Protein AF-A0A9N9B9S8-F1 (afdb_monomer_lite)

Organism: NCBI:txid94023

pLDDT: mean 87.31, std 11.02, range [51.38, 97.25]

Structure (mmCIF, N/CA/C/O backbone):
data_AF-A0A9N9B9S8-F1
#
_entry.id   AF-A0A9N9B9S8-F1
#
loop_
_atom_site.group_PDB
_atom_site.id
_atom_site.type_symbol
_atom_site.label_atom_id
_atom_site.label_alt_id
_atom_site.label_comp_id
_atom_site.label_asym_id
_atom_site.label_entity_id
_atom_site.label_seq_id
_atom_site.pdbx_PDB_ins_code
_atom_site.Cartn_x
_atom_site.Cartn_y
_atom_site.Cartn_z
_atom_site.occupancy
_atom_site.B_iso_or_equiv
_atom_site.auth_seq_id
_atom_site.auth_comp_id
_atom_site.auth_asym_id
_atom_site.auth_atom_id
_atom_site.pdbx_PDB_model_num
ATOM 1 N N . MET A 1 1 ? -7.189 -0.413 -20.778 1.00 59.44 1 MET A N 1
ATOM 2 C CA . MET A 1 1 ? -7.599 -0.143 -19.379 1.00 59.44 1 MET A CA 1
ATOM 3 C C . MET A 1 1 ? -7.300 1.315 -19.088 1.00 59.44 1 MET A C 1
ATOM 5 O O . MET A 1 1 ? -6.183 1.735 -19.354 1.00 59.44 1 MET A O 1
ATOM 9 N N . THR A 1 2 ? -8.277 2.087 -18.619 1.00 85.06 2 THR A N 1
ATOM 10 C CA . THR A 1 2 ? -8.077 3.519 -18.333 1.00 85.06 2 THR A CA 1
ATOM 11 C C . THR A 1 2 ? -7.403 3.720 -16.969 1.00 85.06 2 THR A C 1
ATOM 13 O O . THR A 1 2 ? -7.491 2.855 -16.095 1.00 85.06 2 THR A O 1
ATOM 16 N N . GLU A 1 3 ? -6.746 4.865 -16.749 1.00 80.81 3 GLU A N 1
ATOM 17 C CA . GLU A 1 3 ? -6.096 5.173 -15.459 1.00 80.81 3 GLU A CA 1
ATOM 18 C C . GLU A 1 3 ? -7.111 5.207 -14.298 1.00 80.81 3 GLU A C 1
ATOM 20 O O . GLU A 1 3 ? -6.832 4.735 -13.196 1.00 80.81 3 GLU A O 1
ATOM 25 N N . LEU A 1 4 ? -8.344 5.651 -14.565 1.00 82.94 4 LEU A N 1
ATOM 26 C CA . LEU A 1 4 ? -9.456 5.610 -13.609 1.00 82.94 4 LEU A CA 1
ATOM 27 C C . LEU A 1 4 ? -9.786 4.183 -13.148 1.00 82.94 4 LEU A C 1
ATOM 29 O O . LEU A 1 4 ? -9.901 3.936 -11.947 1.00 82.94 4 LEU A O 1
ATOM 33 N N . GLN A 1 5 ? -9.876 3.228 -14.081 1.00 86.44 5 GLN A N 1
ATOM 34 C CA . GLN A 1 5 ? -10.123 1.818 -13.753 1.00 86.44 5 GLN A CA 1
ATOM 35 C C . GLN A 1 5 ? -8.988 1.234 -12.902 1.00 86.44 5 GLN A C 1
ATOM 37 O O . GLN A 1 5 ? -9.233 0.460 -11.975 1.00 86.44 5 GLN A O 1
ATOM 42 N N . ARG A 1 6 ? -7.738 1.629 -13.178 1.00 85.12 6 ARG A N 1
ATOM 43 C CA . ARG A 1 6 ? -6.571 1.211 -12.390 1.00 85.12 6 ARG A CA 1
ATOM 44 C C . ARG A 1 6 ? -6.647 1.733 -10.954 1.00 85.12 6 ARG A C 1
ATOM 46 O O . ARG A 1 6 ? -6.453 0.961 -10.017 1.00 85.12 6 ARG A O 1
ATOM 53 N N . ILE A 1 7 ? -6.963 3.015 -10.772 1.00 86.81 7 ILE A N 1
ATOM 54 C CA . ILE A 1 7 ? -7.097 3.640 -9.447 1.00 86.81 7 ILE A CA 1
ATOM 55 C C . ILE A 1 7 ? -8.221 2.980 -8.640 1.00 86.81 7 ILE A C 1
ATOM 57 O O . ILE A 1 7 ? -8.030 2.669 -7.465 1.00 86.81 7 ILE A O 1
ATOM 61 N N . GLN A 1 8 ? -9.370 2.711 -9.264 1.00 90.19 8 GLN A N 1
ATOM 62 C CA . GLN A 1 8 ? -10.490 2.028 -8.608 1.00 90.19 8 GLN A CA 1
ATOM 63 C C . GLN A 1 8 ? -10.109 0.624 -8.128 1.00 90.19 8 GLN A C 1
ATOM 65 O O . GLN A 1 8 ? -10.400 0.273 -6.985 1.00 90.19 8 GLN A O 1
ATOM 70 N N . ARG A 1 9 ? -9.401 -0.156 -8.957 1.00 91.81 9 ARG A N 1
ATOM 71 C CA . ARG A 1 9 ? -8.901 -1.485 -8.568 1.00 91.81 9 ARG A CA 1
ATOM 72 C C . ARG A 1 9 ? -7.942 -1.415 -7.385 1.00 91.81 9 ARG A C 1
ATOM 74 O O . ARG A 1 9 ? -8.048 -2.233 -6.481 1.00 91.81 9 ARG A O 1
ATOM 81 N N . ILE A 1 10 ? -7.054 -0.419 -7.358 1.00 93.62 10 ILE A N 1
ATOM 82 C CA . ILE A 1 10 ? -6.146 -0.206 -6.225 1.00 93.62 10 ILE A CA 1
ATOM 83 C C . ILE A 1 10 ? -6.933 0.131 -4.956 1.00 93.62 10 ILE A C 1
ATOM 85 O O . ILE A 1 10 ? -6.661 -0.442 -3.909 1.00 93.62 10 ILE A O 1
ATOM 89 N N . HIS A 1 11 ? -7.922 1.025 -5.027 1.00 93.75 11 HIS A N 1
ATOM 90 C CA . HIS A 1 11 ? -8.750 1.353 -3.863 1.00 93.75 11 HIS A CA 1
ATOM 91 C C . HIS A 1 11 ? -9.549 0.156 -3.348 1.00 93.75 11 HIS A C 1
ATOM 93 O O . HIS A 1 11 ? -9.690 0.013 -2.136 1.00 93.75 11 HIS A O 1
ATOM 99 N N . LYS A 1 12 ? -10.058 -0.693 -4.248 1.00 95.50 12 LYS A N 1
ATOM 100 C CA . LYS A 1 12 ? -10.717 -1.942 -3.866 1.00 95.50 12 LYS A CA 1
ATOM 101 C C . LYS A 1 12 ? -9.731 -2.872 -3.160 1.00 95.50 12 LYS A C 1
ATOM 103 O O . LYS A 1 12 ? -9.973 -3.220 -2.020 1.00 95.50 12 LYS A O 1
ATOM 108 N N . ALA A 1 13 ? -8.584 -3.157 -3.773 1.00 96.25 13 ALA A N 1
ATOM 109 C CA . ALA A 1 13 ? -7.578 -4.045 -3.191 1.00 96.25 13 ALA A CA 1
ATOM 110 C C . ALA A 1 13 ? -7.057 -3.551 -1.829 1.00 96.25 13 ALA A C 1
ATOM 112 O O . ALA A 1 13 ? -6.781 -4.351 -0.946 1.00 96.25 13 ALA A O 1
ATOM 113 N N . ILE A 1 14 ? -6.932 -2.232 -1.640 1.00 97.00 14 ILE A N 1
ATOM 114 C CA . ILE A 1 14 ? -6.577 -1.643 -0.340 1.00 97.00 14 ILE A CA 1
ATOM 115 C C . ILE A 1 14 ? -7.647 -1.933 0.709 1.00 97.00 14 ILE A C 1
ATOM 117 O O . ILE A 1 14 ? -7.295 -2.210 1.846 1.00 97.00 14 ILE A O 1
ATOM 121 N N . ARG A 1 15 ? -8.929 -1.850 0.350 1.00 95.62 15 ARG A N 1
ATOM 122 C CA . ARG A 1 15 ? -10.018 -2.191 1.265 1.00 95.62 15 ARG A CA 1
ATOM 123 C C . ARG A 1 15 ? -10.001 -3.682 1.588 1.00 95.62 15 ARG A C 1
ATOM 125 O O . ARG A 1 15 ? -9.915 -4.023 2.758 1.00 95.62 15 ARG A O 1
ATOM 132 N N . ASP A 1 16 ? -9.943 -4.514 0.548 1.00 96.56 16 ASP A N 1
ATOM 133 C CA . ASP A 1 16 ? -9.875 -5.973 0.658 1.00 96.56 16 ASP A CA 1
ATOM 134 C C . ASP A 1 16 ? -8.711 -6.393 1.584 1.00 96.56 16 ASP A C 1
ATOM 136 O O . ASP A 1 16 ? -8.887 -7.243 2.446 1.00 96.56 16 ASP A O 1
ATOM 140 N N . PHE A 1 17 ? -7.551 -5.720 1.513 1.00 97.25 17 PHE A N 1
ATOM 141 C CA . PHE A 1 17 ? -6.442 -5.955 2.445 1.00 97.25 17 PHE A CA 1
ATOM 142 C C . PHE A 1 17 ? -6.857 -5.819 3.918 1.00 97.25 17 PHE A C 1
ATOM 144 O O . PHE A 1 17 ? -6.518 -6.689 4.712 1.00 97.25 17 PHE A O 1
ATOM 151 N N . PHE A 1 18 ? -7.554 -4.750 4.308 1.00 96.19 18 PHE A N 1
ATOM 152 C CA . PHE A 1 18 ? -7.956 -4.563 5.708 1.00 96.19 18 PHE A CA 1
ATOM 153 C C . PHE A 1 18 ? -9.134 -5.453 6.107 1.00 96.19 18 PHE A C 1
ATOM 155 O O . PHE A 1 18 ? -9.220 -5.839 7.269 1.00 96.19 18 PHE A O 1
ATOM 162 N N . ASP A 1 19 ? -10.010 -5.793 5.166 1.00 94.44 19 ASP A N 1
ATOM 163 C CA . ASP A 1 19 ? -11.159 -6.657 5.433 1.00 94.44 19 ASP A CA 1
ATOM 164 C C . ASP A 1 19 ? -10.734 -8.133 5.591 1.00 94.44 19 ASP A C 1
ATOM 166 O O . ASP A 1 19 ? -11.314 -8.858 6.397 1.00 94.44 19 ASP A O 1
ATOM 170 N N . GLU A 1 20 ? -9.700 -8.574 4.866 1.00 95.62 20 GLU A N 1
ATOM 171 C CA . GLU A 1 20 ? -9.236 -9.971 4.847 1.00 95.62 20 GLU A CA 1
ATOM 172 C C . GLU A 1 20 ? -8.035 -10.240 5.772 1.00 95.62 20 GLU A C 1
ATOM 174 O O . GLU A 1 20 ? -7.838 -11.373 6.215 1.00 95.62 20 GLU A O 1
ATOM 179 N N . THR A 1 21 ? -7.214 -9.228 6.079 1.00 95.75 21 THR A N 1
ATOM 180 C CA . THR A 1 21 ? -6.019 -9.408 6.922 1.00 95.75 21 THR A CA 1
ATOM 181 C C . THR A 1 21 ? -6.379 -9.304 8.406 1.00 95.75 21 THR A C 1
ATOM 183 O O . THR A 1 21 ? -6.997 -8.309 8.802 1.00 95.75 21 THR A O 1
ATOM 186 N N . PRO A 1 22 ? -5.928 -10.239 9.265 1.00 96.12 22 PRO A N 1
ATOM 187 C CA . PRO A 1 22 ? -6.093 -10.130 10.712 1.00 96.12 22 PRO A CA 1
ATOM 188 C C . PRO A 1 22 ? -5.560 -8.802 11.269 1.00 96.12 22 PRO A C 1
ATOM 190 O O . PRO A 1 22 ? -4.503 -8.307 10.867 1.00 96.12 22 PRO A O 1
ATOM 193 N N . VAL A 1 23 ? -6.277 -8.223 12.234 1.00 95.31 23 VAL A N 1
ATOM 194 C CA . VAL A 1 23 ? -6.004 -6.884 12.794 1.00 95.31 23 VAL A CA 1
ATOM 195 C C . VAL A 1 23 ? -4.618 -6.793 13.440 1.00 95.31 23 VAL A C 1
ATOM 197 O O . VAL A 1 23 ? -3.973 -5.739 13.463 1.00 95.31 23 VAL A O 1
ATOM 200 N N . GLU A 1 24 ? -4.133 -7.908 13.971 1.00 94.12 24 GLU A N 1
ATOM 201 C CA . GLU A 1 24 ? -2.825 -8.054 14.597 1.00 94.12 24 GLU A CA 1
ATOM 202 C C . GLU A 1 24 ? -1.697 -7.825 13.586 1.00 94.12 24 GLU A C 1
ATOM 204 O O . GLU A 1 24 ? -0.685 -7.200 13.923 1.00 94.12 24 GLU A O 1
ATOM 209 N N . GLU A 1 25 ? -1.908 -8.254 12.341 1.00 94.44 25 GLU A N 1
ATOM 210 C CA . GLU A 1 25 ? -0.949 -8.165 11.239 1.00 94.44 25 GLU A CA 1
ATOM 211 C C . GLU A 1 25 ? -0.960 -6.801 10.539 1.00 94.44 25 GLU A C 1
ATOM 213 O O . GLU A 1 25 ? -0.023 -6.464 9.799 1.00 94.44 25 GLU A O 1
ATOM 218 N N . TRP A 1 26 ? -1.973 -5.970 10.813 1.00 94.75 26 TRP A N 1
ATOM 219 C CA . TRP A 1 26 ? -2.051 -4.621 10.269 1.00 94.75 26 TRP A CA 1
ATOM 220 C C . TRP A 1 26 ? -0.813 -3.817 10.653 1.00 94.75 26 TRP A C 1
ATOM 222 O O . TRP A 1 26 ? -0.541 -3.504 11.818 1.00 94.75 26 TRP A O 1
ATOM 232 N N . SER A 1 27 ? -0.058 -3.454 9.628 1.00 93.69 27 SER A N 1
ATOM 233 C CA . SER A 1 27 ? 1.125 -2.619 9.729 1.00 93.69 27 SER A CA 1
ATOM 234 C C . SER A 1 27 ? 1.437 -2.025 8.364 1.00 93.69 27 SER A C 1
ATOM 236 O O . SER A 1 27 ? 1.128 -2.623 7.329 1.00 93.69 27 SER A O 1
ATOM 238 N N . TYR A 1 28 ? 2.095 -0.865 8.348 1.00 94.25 28 TYR A N 1
ATOM 239 C CA . TYR A 1 28 ? 2.478 -0.238 7.084 1.00 94.25 28 TYR A CA 1
ATOM 240 C C . TYR A 1 28 ? 3.417 -1.140 6.269 1.00 94.25 28 TYR A C 1
ATOM 242 O O . TYR A 1 28 ? 3.275 -1.251 5.058 1.00 94.25 28 TYR A O 1
ATOM 250 N N . ILE A 1 29 ? 4.332 -1.859 6.927 1.00 93.50 29 ILE A N 1
ATOM 251 C CA . ILE A 1 29 ? 5.245 -2.774 6.238 1.00 93.50 29 ILE A CA 1
ATOM 252 C C . ILE A 1 29 ? 4.528 -3.977 5.610 1.00 93.50 29 ILE A C 1
ATOM 254 O O . ILE A 1 29 ? 4.853 -4.342 4.482 1.00 93.50 29 ILE A O 1
ATOM 258 N N . HIS A 1 30 ? 3.556 -4.587 6.297 1.00 94.69 30 HIS A N 1
ATOM 259 C CA . HIS A 1 30 ? 2.797 -5.704 5.730 1.00 94.69 30 HIS A CA 1
ATOM 260 C C . HIS A 1 30 ? 1.961 -5.216 4.542 1.00 94.69 30 HIS A C 1
ATOM 262 O O . HIS A 1 30 ? 2.037 -5.796 3.463 1.00 94.69 30 HIS A O 1
ATOM 268 N N . PHE A 1 31 ? 1.292 -4.070 4.695 1.00 95.69 31 PHE A N 1
ATOM 269 C CA . PHE A 1 31 ? 0.589 -3.396 3.607 1.00 95.69 31 PHE A CA 1
ATOM 270 C C . PHE A 1 31 ? 1.494 -3.198 2.376 1.00 95.69 31 PHE A C 1
ATOM 272 O O . PHE A 1 31 ? 1.155 -3.613 1.269 1.00 95.69 31 PHE A O 1
ATOM 279 N N . LEU A 1 32 ? 2.695 -2.641 2.555 1.00 95.25 32 LEU A N 1
ATOM 280 C CA . LEU A 1 32 ? 3.643 -2.442 1.455 1.00 95.25 32 LEU A CA 1
ATOM 281 C C . LEU A 1 32 ? 4.087 -3.753 0.794 1.00 95.25 32 LEU A C 1
ATOM 283 O O . LEU A 1 32 ? 4.213 -3.804 -0.430 1.00 95.25 32 LEU A O 1
ATOM 287 N N . LYS A 1 33 ? 4.302 -4.820 1.573 1.00 94.81 33 LYS A N 1
ATOM 288 C CA . LYS A 1 33 ? 4.649 -6.144 1.036 1.00 94.81 33 LYS A CA 1
ATOM 289 C C . LYS A 1 33 ? 3.538 -6.702 0.147 1.00 94.81 33 LYS A C 1
ATOM 291 O O . LYS A 1 33 ? 3.850 -7.163 -0.949 1.00 94.81 33 LYS A O 1
ATOM 296 N N . THR A 1 34 ? 2.276 -6.584 0.558 1.00 96.44 34 THR A N 1
ATOM 297 C CA . THR A 1 34 ? 1.116 -7.014 -0.240 1.00 96.44 34 THR A CA 1
ATOM 298 C C . THR A 1 34 ? 1.045 -6.271 -1.575 1.00 96.44 34 THR A C 1
ATOM 300 O O . THR A 1 34 ? 0.819 -6.873 -2.623 1.00 96.44 34 THR A O 1
ATOM 303 N N . PHE A 1 35 ? 1.327 -4.966 -1.575 1.00 95.94 35 PHE A N 1
ATOM 304 C CA . PHE A 1 35 ? 1.265 -4.136 -2.782 1.00 95.94 35 PHE A CA 1
ATOM 305 C C . PHE A 1 35 ? 2.575 -4.045 -3.577 1.00 95.94 35 PHE A C 1
ATOM 307 O O . PHE A 1 35 ? 2.616 -3.372 -4.614 1.00 95.94 35 PHE A O 1
ATOM 314 N N . LYS A 1 36 ? 3.630 -4.758 -3.160 1.00 95.00 36 LYS A N 1
ATOM 315 C CA . LYS A 1 36 ? 4.946 -4.764 -3.821 1.00 95.00 36 LYS A CA 1
ATOM 316 C C . LYS A 1 36 ? 4.870 -4.976 -5.342 1.00 95.00 36 LYS A C 1
ATOM 318 O O . LYS A 1 36 ? 5.529 -4.215 -6.051 1.00 95.00 36 LYS A O 1
ATOM 323 N N . PRO A 1 37 ? 4.082 -5.923 -5.892 1.00 93.06 37 PRO A N 1
ATOM 324 C CA . PRO A 1 37 ? 4.002 -6.105 -7.345 1.00 93.06 37 PRO A CA 1
ATOM 325 C C . PRO A 1 37 ? 3.498 -4.854 -8.080 1.00 93.06 37 PRO A C 1
ATOM 327 O O . PRO A 1 37 ? 4.036 -4.481 -9.122 1.00 93.06 37 PRO A O 1
ATOM 330 N N . ILE A 1 38 ? 2.509 -4.160 -7.507 1.00 92.50 38 ILE A N 1
ATOM 331 C CA . ILE A 1 38 ? 1.939 -2.940 -8.091 1.00 92.50 38 ILE A CA 1
ATOM 332 C C . ILE A 1 38 ? 2.948 -1.796 -8.010 1.00 92.50 38 ILE A C 1
ATOM 334 O O . ILE A 1 38 ? 3.157 -1.107 -9.007 1.00 92.50 38 ILE A O 1
ATOM 338 N N . ILE A 1 39 ? 3.602 -1.631 -6.857 1.00 93.38 39 ILE A N 1
ATOM 339 C CA . ILE A 1 39 ? 4.677 -0.651 -6.639 1.00 93.38 39 ILE A CA 1
ATOM 340 C C . ILE A 1 39 ? 5.769 -0.829 -7.702 1.00 93.38 39 ILE A C 1
ATOM 342 O O . ILE A 1 39 ? 6.132 0.109 -8.408 1.00 93.38 39 ILE A O 1
ATOM 346 N N . LYS A 1 40 ? 6.246 -2.062 -7.897 1.00 91.31 40 LYS A N 1
ATOM 347 C CA . LYS A 1 40 ? 7.302 -2.372 -8.872 1.00 91.31 40 LYS A CA 1
ATOM 348 C C . LYS A 1 40 ? 6.915 -2.106 -10.324 1.00 91.31 40 LYS A C 1
ATOM 350 O O . LYS A 1 40 ? 7.795 -1.811 -11.122 1.00 91.31 40 LYS A O 1
ATOM 355 N N . SER A 1 41 ? 5.632 -2.204 -10.669 1.00 88.75 41 SER A N 1
ATOM 356 C CA . SER A 1 41 ? 5.166 -2.051 -12.055 1.00 88.75 41 SER A CA 1
ATOM 357 C C . SER A 1 41 ? 5.300 -0.631 -12.622 1.00 88.75 41 SER A C 1
ATOM 359 O O . SER A 1 41 ? 5.229 -0.461 -13.835 1.00 88.75 41 SER A O 1
ATOM 361 N N . ARG A 1 42 ? 5.466 0.397 -11.776 1.00 87.00 42 ARG A N 1
ATOM 362 C CA . ARG A 1 42 ? 5.548 1.807 -12.199 1.00 87.00 42 ARG A CA 1
ATOM 363 C C . ARG A 1 42 ? 6.985 2.303 -12.198 1.00 87.00 42 ARG A C 1
ATOM 365 O O . ARG A 1 42 ? 7.456 2.834 -11.196 1.00 87.00 42 ARG A O 1
ATOM 372 N N . LEU A 1 43 ? 7.706 2.090 -13.291 1.00 88.19 43 LEU A N 1
ATOM 373 C CA . LEU A 1 43 ? 9.116 2.493 -13.389 1.00 88.19 43 LEU A CA 1
ATOM 374 C C . LEU A 1 43 ? 9.303 4.007 -13.588 1.00 88.19 43 LEU A C 1
ATOM 376 O O . LEU A 1 43 ? 10.388 4.517 -13.314 1.00 88.19 43 LEU A O 1
ATOM 380 N N . ASP A 1 44 ? 8.237 4.689 -14.012 1.00 87.19 44 ASP A N 1
ATOM 381 C CA . ASP A 1 44 ? 8.135 6.107 -14.371 1.00 87.19 44 ASP A CA 1
ATOM 382 C C . ASP A 1 44 ? 8.024 7.065 -13.172 1.00 87.19 44 ASP A C 1
ATOM 384 O O . ASP A 1 44 ? 8.201 8.270 -13.325 1.00 87.19 44 ASP A O 1
ATOM 388 N N . ILE A 1 45 ? 7.732 6.551 -11.974 1.00 88.50 45 ILE A N 1
ATOM 389 C CA . ILE A 1 45 ? 7.507 7.367 -10.773 1.00 88.50 45 ILE A CA 1
ATOM 390 C C . ILE A 1 45 ? 8.757 7.401 -9.894 1.00 88.50 45 ILE A C 1
ATOM 392 O O . ILE A 1 45 ? 9.408 6.377 -9.679 1.00 88.50 45 ILE A O 1
ATOM 396 N N . THR A 1 46 ? 9.056 8.575 -9.330 1.00 89.38 46 THR A N 1
ATOM 397 C CA . THR A 1 46 ? 10.149 8.739 -8.365 1.00 89.38 46 THR A CA 1
ATOM 398 C C . THR A 1 46 ? 9.856 8.001 -7.055 1.00 89.38 46 THR A C 1
ATOM 400 O O . THR A 1 46 ? 8.718 7.958 -6.579 1.00 89.38 46 THR A O 1
ATOM 403 N N . LEU A 1 47 ? 10.895 7.472 -6.399 1.00 90.25 47 LEU A N 1
ATOM 404 C CA . LEU A 1 47 ? 10.740 6.795 -5.106 1.00 90.25 47 LEU A CA 1
ATOM 405 C C . LEU A 1 47 ? 10.063 7.690 -4.058 1.00 90.25 47 LEU A C 1
ATOM 407 O O . LEU A 1 47 ? 9.256 7.216 -3.262 1.00 90.25 47 LEU A O 1
ATOM 411 N N . ARG A 1 48 ? 10.373 8.994 -4.065 1.00 91.19 48 ARG A N 1
ATOM 412 C CA . ARG A 1 48 ? 9.785 9.982 -3.150 1.00 91.19 48 ARG A CA 1
ATOM 413 C C . ARG A 1 48 ? 8.269 10.068 -3.327 1.00 91.19 48 ARG A C 1
ATOM 415 O O . ARG A 1 48 ? 7.538 9.956 -2.341 1.00 91.19 48 ARG A O 1
ATOM 422 N N . ASP A 1 49 ? 7.806 10.251 -4.560 1.00 92.50 49 ASP A N 1
ATOM 423 C CA . ASP A 1 49 ? 6.377 10.409 -4.849 1.00 92.50 49 ASP A CA 1
ATOM 424 C C . ASP A 1 49 ? 5.615 9.115 -4.578 1.00 92.50 49 ASP A C 1
ATOM 426 O O . ASP A 1 49 ? 4.485 9.131 -4.080 1.00 92.50 49 ASP A O 1
ATOM 430 N N . GLU A 1 50 ? 6.248 7.974 -4.839 1.00 92.75 50 GLU A N 1
ATOM 431 C CA . GLU A 1 50 ? 5.659 6.678 -4.557 1.00 92.75 50 GLU A CA 1
ATOM 432 C C . GLU A 1 50 ? 5.554 6.405 -3.051 1.00 92.75 50 GLU A C 1
ATOM 434 O O . GLU A 1 50 ? 4.468 6.046 -2.583 1.00 92.75 50 GLU A O 1
ATOM 439 N N . LYS A 1 51 ? 6.615 6.675 -2.272 1.00 93.19 51 LYS A N 1
ATOM 440 C CA . LYS A 1 51 ? 6.596 6.634 -0.797 1.00 93.19 51 LYS A CA 1
ATOM 441 C C . LYS A 1 51 ? 5.429 7.456 -0.245 1.00 93.19 51 LYS A C 1
ATOM 443 O O . LYS A 1 51 ? 4.630 6.950 0.548 1.00 93.19 51 LYS A O 1
ATOM 448 N N . ALA A 1 52 ? 5.305 8.707 -0.690 1.00 92.50 52 ALA A N 1
ATOM 449 C CA . ALA A 1 52 ? 4.248 9.614 -0.250 1.00 92.50 52 ALA A CA 1
ATOM 450 C C . ALA A 1 52 ? 2.851 9.107 -0.648 1.00 92.50 52 ALA A C 1
ATOM 452 O O . ALA A 1 52 ? 1.926 9.111 0.168 1.00 92.50 52 ALA A O 1
ATOM 453 N N . THR A 1 53 ? 2.700 8.614 -1.879 1.00 94.00 53 THR A N 1
ATOM 454 C CA . THR A 1 53 ? 1.432 8.091 -2.401 1.00 94.00 53 THR A CA 1
ATOM 455 C C . THR A 1 53 ? 0.942 6.887 -1.604 1.00 94.00 53 THR A C 1
ATOM 457 O O . THR A 1 53 ? -0.228 6.841 -1.213 1.00 94.00 53 THR A O 1
ATOM 460 N N . TRP A 1 54 ? 1.811 5.911 -1.336 1.00 95.00 54 TRP A N 1
ATOM 461 C CA . TRP A 1 54 ? 1.429 4.708 -0.595 1.00 95.00 54 TRP A CA 1
ATOM 462 C C . TRP A 1 54 ? 1.201 4.982 0.890 1.00 95.00 54 TRP A C 1
ATOM 464 O O . TRP A 1 54 ? 0.237 4.450 1.443 1.00 95.00 54 TRP A O 1
ATOM 474 N N . LYS A 1 55 ? 1.973 5.891 1.505 1.00 94.00 55 LYS A N 1
ATOM 475 C CA . LYS A 1 55 ? 1.707 6.348 2.879 1.00 94.00 55 LYS A CA 1
ATOM 476 C C . LYS A 1 55 ? 0.338 7.021 2.973 1.00 94.00 55 LYS A C 1
ATOM 478 O O . LYS A 1 55 ? -0.459 6.671 3.838 1.00 94.00 55 LYS A O 1
ATOM 483 N N . LYS A 1 56 ? 0.017 7.920 2.035 1.00 94.00 56 LYS A N 1
ATOM 484 C CA . LYS A 1 56 ? -1.288 8.598 1.978 1.00 94.00 56 LYS A CA 1
ATOM 485 C C . LYS A 1 56 ? -2.443 7.616 1.797 1.00 94.00 56 LYS A C 1
ATOM 487 O O . LYS A 1 56 ? -3.473 7.765 2.442 1.00 94.00 56 LYS A O 1
ATOM 492 N N . ARG A 1 57 ? -2.285 6.612 0.930 1.00 95.44 57 ARG A N 1
ATOM 493 C CA . ARG A 1 57 ? -3.291 5.558 0.714 1.00 95.44 57 ARG A CA 1
ATOM 494 C C . ARG A 1 57 ? -3.547 4.737 1.974 1.00 95.44 57 ARG A C 1
ATOM 496 O O . ARG A 1 57 ? -4.705 4.515 2.309 1.00 95.44 57 ARG A O 1
ATOM 503 N N . PHE A 1 58 ? -2.480 4.332 2.660 1.00 95.56 58 PHE A N 1
ATOM 504 C CA . PHE A 1 58 ? -2.561 3.596 3.917 1.00 95.56 58 PHE A CA 1
ATOM 505 C C . PHE A 1 58 ? -3.292 4.411 4.989 1.00 95.56 58 PHE A C 1
ATOM 507 O O . PHE A 1 58 ? -4.326 3.978 5.486 1.00 95.56 58 PHE A O 1
ATOM 514 N N . VAL A 1 59 ? -2.817 5.631 5.266 1.00 95.00 59 VAL A N 1
ATOM 515 C CA . VAL A 1 59 ? -3.412 6.521 6.276 1.00 95.00 59 VAL A CA 1
ATOM 516 C C . VAL A 1 59 ? -4.878 6.815 5.969 1.00 95.00 59 VAL A C 1
ATOM 518 O O . VAL A 1 59 ? -5.718 6.672 6.847 1.00 95.00 59 VAL A O 1
ATOM 521 N N . LYS A 1 60 ? -5.212 7.138 4.714 1.00 95.31 60 LYS A N 1
ATOM 522 C CA . LYS A 1 60 ? -6.594 7.437 4.318 1.00 95.31 60 LYS A CA 1
ATOM 523 C C . LYS A 1 60 ? -7.542 6.258 4.538 1.00 95.31 60 LYS A C 1
ATOM 525 O O . LYS A 1 60 ? -8.716 6.466 4.825 1.00 95.31 60 LYS A O 1
ATOM 530 N N . GLN A 1 61 ? -7.073 5.025 4.354 1.00 96.25 61 GLN A N 1
ATOM 531 C CA . GLN A 1 61 ? -7.909 3.858 4.621 1.00 96.25 61 GLN A CA 1
ATOM 532 C C . GLN A 1 61 ? -8.087 3.629 6.126 1.00 96.25 61 GLN A C 1
ATOM 534 O O . GLN A 1 61 ? -9.194 3.321 6.550 1.00 96.25 61 GLN A O 1
ATOM 539 N N . LEU A 1 62 ? -7.046 3.855 6.933 1.00 96.12 62 LEU A N 1
ATOM 540 C CA . LEU A 1 62 ? -7.159 3.812 8.393 1.00 96.12 62 LEU A CA 1
ATOM 541 C C . LEU A 1 62 ? -8.118 4.878 8.940 1.00 96.12 62 LEU A C 1
ATOM 543 O O . LEU A 1 62 ? -8.877 4.585 9.854 1.00 96.12 62 LEU A O 1
ATOM 547 N N . GLU A 1 63 ? -8.115 6.087 8.371 1.00 95.75 63 GLU A N 1
ATOM 548 C CA . GLU A 1 63 ? -9.066 7.154 8.726 1.00 95.75 63 GLU A CA 1
ATOM 549 C C . GLU A 1 63 ? -10.508 6.712 8.498 1.00 95.75 63 GLU A C 1
ATOM 551 O O . GLU A 1 63 ? -11.329 6.802 9.404 1.00 95.75 63 GLU A O 1
ATOM 556 N N . LYS A 1 64 ? -10.788 6.136 7.324 1.00 95.88 64 LYS A N 1
ATOM 557 C CA . LYS A 1 64 ? -12.115 5.591 7.024 1.00 95.88 64 LYS A CA 1
ATOM 558 C C . LYS A 1 64 ? -12.526 4.508 8.009 1.00 95.88 64 LYS A C 1
ATOM 560 O O . LYS A 1 64 ? -13.644 4.544 8.488 1.00 95.88 64 LYS A O 1
ATOM 565 N N . ILE A 1 65 ? -11.628 3.571 8.316 1.00 96.44 65 ILE A N 1
ATOM 566 C CA . ILE A 1 65 ? -11.911 2.503 9.283 1.00 96.44 65 ILE A CA 1
ATOM 567 C C . ILE A 1 65 ? -12.208 3.100 10.662 1.00 96.44 65 ILE A C 1
ATOM 569 O O . ILE A 1 65 ? -13.136 2.661 11.320 1.00 96.44 65 ILE A O 1
ATOM 573 N N . ALA A 1 66 ? -11.450 4.106 11.105 1.00 95.38 66 ALA A N 1
ATOM 574 C CA . ALA A 1 66 ? -11.644 4.731 12.413 1.00 95.38 66 ALA A CA 1
ATOM 575 C C . ALA A 1 66 ? -12.995 5.465 12.543 1.00 95.38 66 ALA A C 1
ATOM 577 O O . ALA A 1 66 ? -13.582 5.479 13.631 1.00 95.38 66 ALA A O 1
ATOM 578 N N . GLU A 1 67 ? -13.477 6.059 11.452 1.00 95.38 67 GLU A N 1
ATOM 579 C CA . GLU A 1 67 ? -14.726 6.831 11.378 1.00 95.38 67 GLU A CA 1
ATOM 580 C C . GLU A 1 67 ? -15.967 5.978 11.057 1.00 95.38 67 GLU A C 1
ATOM 582 O O . GLU A 1 67 ? -17.086 6.445 11.24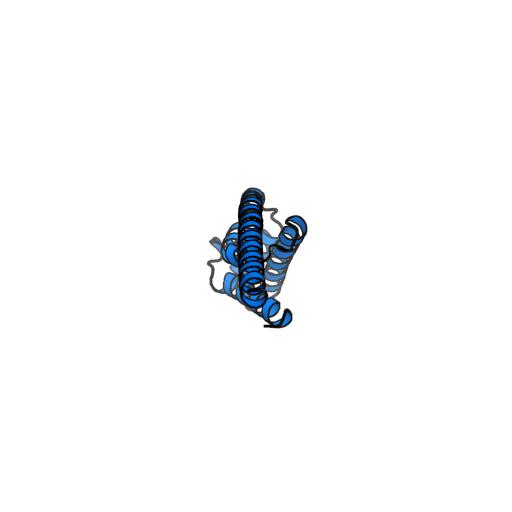7 1.00 95.38 67 GLU A O 1
ATOM 587 N N . ASP A 1 68 ? -15.790 4.747 10.576 1.00 94.31 68 ASP A N 1
ATOM 588 C CA . ASP A 1 68 ? -16.875 3.870 10.133 1.00 94.31 68 ASP A CA 1
ATOM 589 C C . ASP A 1 68 ? -17.311 2.904 11.248 1.00 94.31 68 ASP A C 1
ATOM 591 O O . ASP A 1 68 ? -16.578 1.998 11.655 1.00 94.31 68 ASP A O 1
ATOM 595 N N . ASP A 1 69 ? -18.539 3.098 11.732 1.00 92.56 69 ASP A N 1
ATOM 596 C CA . ASP A 1 69 ? -19.139 2.317 12.819 1.00 92.56 69 ASP A CA 1
ATOM 597 C C . ASP A 1 69 ? -19.482 0.868 12.424 1.00 92.56 69 ASP A C 1
ATOM 599 O O . ASP A 1 69 ? -19.876 0.078 13.281 1.00 92.56 69 ASP A O 1
ATOM 603 N N . THR A 1 70 ? -19.323 0.485 11.150 1.00 94.19 70 THR A N 1
ATOM 604 C CA . THR A 1 70 ? -19.454 -0.919 10.727 1.00 94.19 70 THR A CA 1
ATOM 605 C C . THR A 1 70 ? -18.252 -1.780 11.126 1.00 94.19 70 THR A C 1
ATOM 607 O O . THR A 1 70 ? -18.383 -3.003 11.212 1.00 94.19 70 THR A O 1
ATOM 610 N N . TYR A 1 71 ? -17.096 -1.167 11.412 1.00 93.94 71 TYR A N 1
ATOM 611 C CA . TYR A 1 71 ? -15.915 -1.868 11.914 1.00 93.94 71 TYR A CA 1
ATOM 612 C C . TYR A 1 71 ? -15.978 -2.068 13.431 1.00 93.94 71 TYR A C 1
ATOM 614 O O . TYR A 1 71 ? -16.4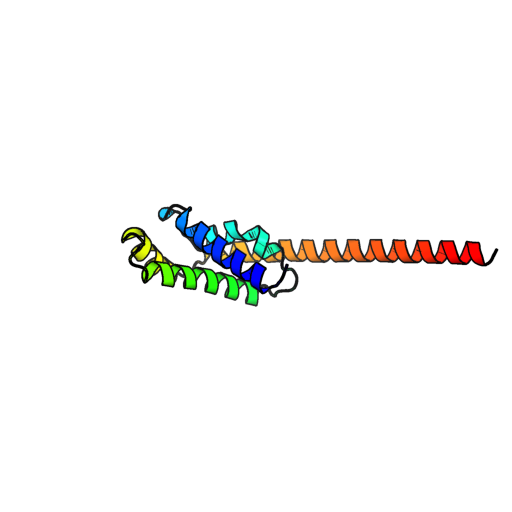86 -1.239 14.188 1.00 93.94 71 TYR A O 1
ATOM 622 N N . THR A 1 72 ? -15.388 -3.169 13.895 1.00 95.56 72 THR A N 1
ATOM 623 C CA . THR A 1 72 ? -15.318 -3.484 15.328 1.00 95.56 72 THR A CA 1
ATOM 624 C C . THR A 1 72 ? -14.492 -2.451 16.098 1.00 95.56 72 THR A C 1
ATOM 626 O O . THR A 1 72 ? -13.554 -1.849 15.568 1.00 95.56 72 THR A O 1
ATOM 629 N N . GLU A 1 73 ? -14.770 -2.294 17.393 1.00 95.94 73 GLU A N 1
ATOM 630 C CA . GLU A 1 73 ? -14.009 -1.390 18.264 1.00 95.94 73 GLU A CA 1
ATOM 631 C C . GLU A 1 73 ? -12.497 -1.696 18.237 1.00 95.94 73 GLU A C 1
ATOM 633 O O . GLU A 1 73 ? -11.669 -0.784 18.178 1.00 95.94 73 GLU A O 1
ATOM 638 N N . GLN A 1 74 ? -12.119 -2.981 18.190 1.00 95.62 74 GLN A N 1
ATOM 639 C CA . GLN A 1 74 ? -10.722 -3.408 18.073 1.00 95.62 74 GLN A CA 1
ATOM 640 C C . GLN A 1 74 ? -10.065 -2.889 16.784 1.00 95.62 74 GLN A C 1
ATOM 642 O O . GLN A 1 74 ? -8.950 -2.359 16.834 1.00 95.62 74 GLN A O 1
ATOM 647 N N . GLN A 1 75 ? -10.745 -3.017 15.641 1.00 96.25 75 GLN A N 1
ATOM 648 C CA . GLN A 1 75 ? -10.255 -2.537 14.345 1.00 96.25 75 GLN A CA 1
ATOM 649 C C . GLN A 1 75 ? -10.081 -1.019 14.340 1.00 96.25 75 GLN A C 1
ATOM 651 O O . GLN A 1 75 ? -9.022 -0.519 13.956 1.00 96.25 75 GLN A O 1
ATOM 656 N N . ARG A 1 76 ? -11.084 -0.289 14.836 1.00 96.56 76 ARG A N 1
ATOM 657 C CA . ARG A 1 76 ? -11.061 1.176 14.925 1.00 96.56 76 ARG A CA 1
ATOM 658 C C . ARG A 1 76 ? -9.915 1.671 15.804 1.00 96.56 76 ARG A C 1
ATOM 660 O O . ARG A 1 76 ? -9.103 2.488 15.370 1.00 96.56 76 ARG A O 1
ATOM 667 N N . ASN A 1 77 ? -9.773 1.100 16.999 1.00 95.12 77 ASN A N 1
ATOM 668 C CA . ASN A 1 77 ? -8.699 1.445 17.931 1.00 95.12 77 ASN A CA 1
ATOM 669 C C . ASN A 1 77 ? -7.310 1.136 17.357 1.00 95.12 77 ASN A C 1
ATOM 671 O O . ASN A 1 77 ? -6.372 1.922 17.520 1.00 95.12 77 ASN A O 1
ATOM 675 N N . LYS A 1 78 ? -7.153 0.006 16.655 1.00 94.88 78 LYS A N 1
ATOM 676 C CA . LYS A 1 78 ? -5.902 -0.321 15.960 1.00 94.88 78 LYS A CA 1
ATOM 677 C C . LYS A 1 78 ? -5.608 0.681 14.841 1.00 94.88 78 LYS A C 1
ATOM 679 O O . LYS A 1 78 ? -4.459 1.105 14.719 1.00 94.88 78 LYS A O 1
ATOM 684 N N . ALA A 1 79 ? -6.611 1.069 14.054 1.00 95.25 79 ALA A N 1
ATOM 685 C CA . ALA A 1 79 ? -6.449 2.010 12.952 1.00 95.25 79 ALA A CA 1
ATOM 686 C C . ALA A 1 79 ? -5.969 3.388 13.430 1.00 95.25 79 ALA A C 1
ATOM 688 O O . ALA A 1 79 ? -5.006 3.921 12.875 1.00 95.25 79 ALA A O 1
ATOM 689 N N . ILE A 1 80 ? -6.557 3.905 14.515 1.00 94.12 80 ILE A N 1
ATOM 690 C CA . ILE A 1 80 ? -6.134 5.157 15.163 1.00 94.12 80 ILE A CA 1
ATOM 691 C C . ILE A 1 80 ? -4.655 5.074 15.572 1.00 94.12 80 ILE A C 1
ATOM 693 O O . ILE A 1 80 ? -3.848 5.904 15.157 1.00 94.12 80 ILE A O 1
ATOM 697 N N . ARG A 1 81 ? -4.259 4.010 16.285 1.00 92.69 81 ARG A N 1
ATOM 698 C CA . ARG A 1 81 ? -2.864 3.814 16.730 1.00 92.69 81 ARG A CA 1
ATOM 699 C C . ARG A 1 81 ? -1.870 3.698 15.571 1.00 92.69 81 ARG A C 1
ATOM 701 O O . ARG A 1 81 ? -0.733 4.149 15.678 1.00 92.69 81 ARG A O 1
ATOM 708 N N . LEU A 1 82 ? -2.258 3.044 14.475 1.00 92.06 82 LEU A N 1
ATOM 709 C CA . LEU A 1 82 ? -1.392 2.865 13.307 1.00 92.06 82 LEU A CA 1
ATOM 710 C C . LEU A 1 82 ? -1.218 4.150 12.494 1.00 92.06 82 LEU A C 1
ATOM 712 O O . LEU A 1 82 ? -0.161 4.327 11.893 1.00 92.06 82 LEU A O 1
ATOM 716 N N . LYS A 1 83 ? -2.216 5.040 12.482 1.00 86.19 83 LYS A N 1
ATOM 717 C CA . LYS A 1 83 ? -2.128 6.350 11.824 1.00 86.19 83 LYS A CA 1
ATOM 718 C C . LYS A 1 83 ? -1.067 7.246 12.473 1.00 86.19 83 LYS A C 1
ATOM 72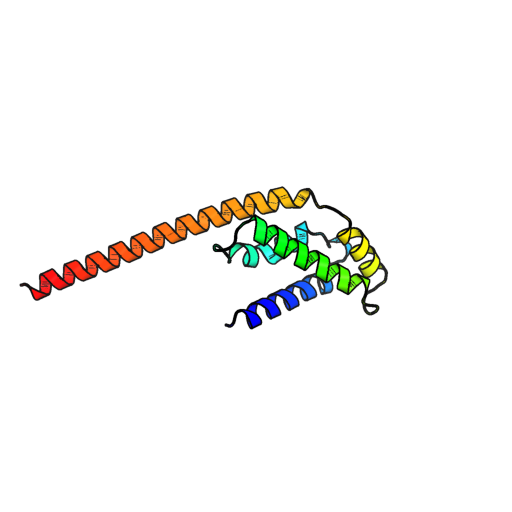0 O O . LYS A 1 83 ? -0.386 7.985 11.767 1.00 86.19 83 LYS A O 1
ATOM 725 N N . GLU A 1 84 ? -0.918 7.161 13.791 1.00 77.19 84 GLU A N 1
ATOM 726 C CA . GLU A 1 84 ? -0.003 7.996 14.584 1.00 77.19 84 GLU A CA 1
ATOM 727 C C . GLU A 1 84 ? 1.447 7.487 14.590 1.00 77.19 84 GLU A C 1
ATOM 729 O O . GLU A 1 84 ? 2.369 8.229 14.930 1.00 77.19 84 GLU A O 1
ATOM 734 N N . LYS A 1 85 ? 1.679 6.223 14.215 1.00 77.69 85 LYS A N 1
ATOM 735 C CA . LYS A 1 85 ? 2.996 5.589 14.321 1.00 77.69 85 LYS A CA 1
ATOM 736 C C . LYS A 1 85 ? 3.815 5.756 13.042 1.00 77.69 85 LYS A C 1
ATOM 738 O O . LYS A 1 85 ? 3.493 5.172 12.007 1.00 77.69 85 LYS A O 1
ATOM 743 N N . ASP A 1 86 ? 4.949 6.446 13.138 1.00 63.31 86 ASP A N 1
ATOM 744 C CA . ASP A 1 86 ? 5.954 6.421 12.075 1.00 63.31 86 ASP A CA 1
ATOM 745 C C . ASP A 1 86 ? 6.683 5.068 12.055 1.00 63.31 86 ASP A C 1
ATOM 747 O O . ASP A 1 86 ? 7.254 4.603 13.044 1.00 63.31 86 ASP A O 1
ATOM 751 N N . SER A 1 87 ? 6.629 4.389 10.909 1.00 62.75 87 SER A N 1
ATOM 752 C CA . SER A 1 87 ? 7.171 3.039 10.753 1.00 62.75 87 SER A CA 1
ATOM 753 C C . SER A 1 87 ? 8.592 3.090 10.195 1.00 62.75 87 SER A C 1
ATOM 755 O O . SER A 1 87 ? 8.783 2.969 8.986 1.00 62.75 87 SER A O 1
ATOM 757 N N . LEU A 1 88 ? 9.592 3.187 11.079 1.00 62.38 88 LEU A N 1
ATOM 758 C CA . LEU A 1 88 ? 11.025 3.092 10.733 1.00 62.38 88 LEU A CA 1
ATOM 759 C C . LEU A 1 88 ? 11.366 1.843 9.891 1.00 62.38 88 LEU A C 1
ATOM 761 O O . LEU A 1 88 ? 12.265 1.874 9.057 1.00 62.38 88 LEU A O 1
ATOM 765 N N . SER A 1 89 ? 10.614 0.746 10.051 1.00 71.06 89 SER A N 1
ATOM 766 C CA . SER A 1 89 ? 10.813 -0.506 9.302 1.00 71.06 89 SER A CA 1
ATOM 767 C C . SER A 1 89 ? 10.508 -0.418 7.800 1.00 71.06 89 SER A C 1
ATOM 769 O O . SER A 1 89 ? 10.839 -1.345 7.061 1.00 71.06 89 SER A O 1
ATOM 771 N N . ALA A 1 90 ? 9.883 0.666 7.328 1.00 85.31 90 ALA A N 1
ATOM 772 C CA . ALA A 1 90 ? 9.544 0.829 5.918 1.00 85.31 90 ALA A CA 1
ATOM 773 C C . ALA A 1 90 ? 10.735 1.276 5.054 1.00 85.31 90 ALA A C 1
ATOM 775 O O . ALA A 1 90 ? 10.711 1.036 3.850 1.00 85.31 90 ALA A O 1
ATOM 776 N N . GLU A 1 91 ? 11.781 1.883 5.627 1.00 88.44 91 GLU A N 1
ATOM 777 C CA . GLU A 1 91 ? 12.908 2.405 4.834 1.00 88.44 91 GLU A CA 1
ATOM 778 C C . GLU A 1 91 ? 13.662 1.292 4.097 1.00 88.44 91 GLU A C 1
ATOM 780 O O . GLU A 1 91 ? 13.820 1.364 2.880 1.00 88.44 91 GLU A O 1
ATOM 785 N N . LEU A 1 92 ? 13.984 0.189 4.786 1.00 89.94 92 LEU A N 1
ATOM 786 C CA . LEU A 1 92 ? 14.634 -0.976 4.168 1.00 89.94 92 LEU A CA 1
ATOM 787 C C . LEU A 1 92 ? 13.812 -1.579 3.020 1.00 89.94 92 LEU A C 1
ATOM 789 O O . LEU A 1 92 ? 14.371 -2.068 2.036 1.00 89.94 92 LEU A O 1
ATOM 793 N N . PHE A 1 93 ? 12.480 -1.558 3.132 1.00 92.75 93 PHE A N 1
ATOM 794 C CA . PHE A 1 93 ? 11.612 -2.008 2.047 1.00 92.75 93 PHE A CA 1
ATOM 795 C C . PHE A 1 93 ? 11.792 -1.124 0.814 1.00 92.75 93 PHE A C 1
ATOM 797 O O . PHE A 1 93 ? 11.977 -1.642 -0.286 1.00 92.75 93 PHE A O 1
ATOM 804 N N . TRP A 1 94 ? 11.765 0.195 0.995 1.00 94.31 94 TRP A N 1
ATOM 805 C CA . TRP A 1 94 ? 11.881 1.136 -0.110 1.00 94.31 94 TRP A CA 1
ATOM 806 C C . TRP A 1 94 ? 13.259 1.131 -0.762 1.00 94.31 94 TRP A C 1
ATOM 808 O O . TRP A 1 94 ? 13.331 1.184 -1.987 1.00 94.31 94 TRP A O 1
ATOM 818 N N . ASP A 1 95 ? 14.329 0.980 0.016 1.00 92.69 95 ASP A N 1
ATOM 819 C CA . ASP A 1 95 ? 15.682 0.826 -0.527 1.00 92.69 95 ASP A CA 1
ATOM 820 C C . ASP A 1 95 ? 15.782 -0.408 -1.429 1.00 92.69 95 ASP A C 1
ATOM 822 O O . ASP A 1 95 ? 16.395 -0.376 -2.499 1.00 92.69 95 ASP A O 1
ATOM 826 N N . ASN A 1 96 ? 15.143 -1.510 -1.027 1.00 93.12 96 ASN A N 1
ATOM 827 C CA . ASN A 1 96 ? 15.088 -2.714 -1.844 1.00 93.12 96 ASN A CA 1
ATOM 828 C C . ASN A 1 96 ? 14.211 -2.531 -3.097 1.00 93.12 96 ASN A C 1
ATOM 830 O O . ASN A 1 96 ? 14.567 -3.016 -4.169 1.00 93.12 96 ASN A O 1
ATOM 834 N N . ILE A 1 97 ? 13.089 -1.809 -2.996 1.00 94.56 97 ILE A N 1
ATOM 835 C CA . ILE A 1 97 ? 12.262 -1.465 -4.162 1.00 94.56 97 ILE A CA 1
ATOM 836 C C . ILE A 1 97 ? 13.056 -0.653 -5.181 1.00 94.56 97 ILE A C 1
ATOM 838 O O . ILE A 1 97 ? 12.977 -0.967 -6.366 1.00 94.56 97 ILE A O 1
ATOM 842 N N . GLU A 1 98 ? 13.832 0.340 -4.745 1.00 94.25 98 GLU A N 1
ATOM 843 C CA . GLU A 1 98 ? 14.609 1.167 -5.670 1.00 94.25 98 GLU A CA 1
ATOM 844 C C . GLU A 1 98 ? 15.656 0.335 -6.411 1.00 94.25 98 GLU A C 1
ATOM 846 O O . GLU A 1 98 ? 15.731 0.390 -7.636 1.00 94.25 98 GLU A O 1
ATOM 851 N N . LYS A 1 99 ? 16.391 -0.531 -5.699 1.00 93.25 99 LYS A N 1
ATOM 852 C CA . LYS A 1 99 ? 17.349 -1.461 -6.322 1.00 93.25 99 LYS A CA 1
ATOM 853 C C . LYS A 1 99 ? 16.679 -2.381 -7.344 1.00 93.25 99 LYS A C 1
ATOM 855 O O . LYS A 1 99 ? 17.216 -2.607 -8.429 1.00 93.25 99 LYS A O 1
ATOM 860 N N . GLU A 1 100 ? 15.506 -2.918 -7.011 1.00 93.25 100 GLU A N 1
ATOM 861 C CA . GLU A 1 100 ? 14.752 -3.790 -7.913 1.00 93.25 100 GLU A CA 1
ATOM 862 C C . GLU A 1 100 ? 14.230 -3.032 -9.144 1.00 93.25 100 GLU A C 1
ATOM 864 O O . GLU A 1 100 ? 14.306 -3.563 -10.253 1.00 93.25 100 GLU A O 1
ATOM 869 N N . LYS A 1 101 ? 13.726 -1.802 -8.980 1.00 92.94 101 LYS A N 1
ATOM 870 C CA . LYS A 1 101 ? 13.278 -0.954 -10.095 1.00 92.94 101 LYS A CA 1
ATOM 871 C C . LYS A 1 101 ? 14.426 -0.568 -11.007 1.00 92.94 101 LYS A C 1
ATOM 873 O O . LYS A 1 101 ? 14.288 -0.670 -12.219 1.00 92.94 101 LYS A O 1
ATOM 878 N N . GLU A 1 102 ? 15.563 -0.210 -10.434 1.00 91.69 102 GLU 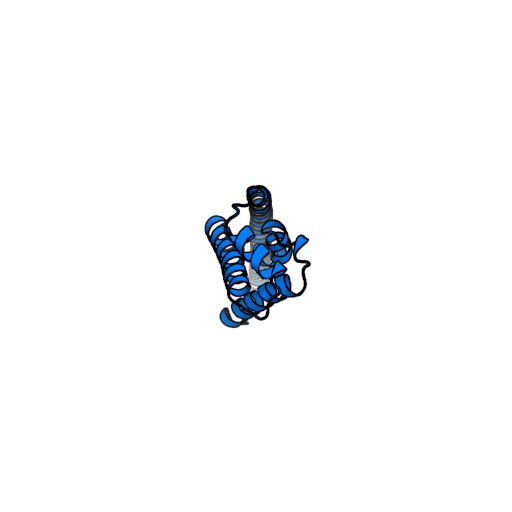A N 1
ATOM 879 C CA . GLU A 1 102 ? 16.760 0.131 -11.187 1.00 91.69 102 GLU A CA 1
ATOM 880 C C . GLU A 1 102 ? 17.270 -1.054 -12.020 1.00 91.69 102 GLU A C 1
ATOM 882 O O . GLU A 1 102 ? 17.617 -0.911 -13.190 1.00 91.69 102 GLU A O 1
ATOM 887 N N . SER A 1 103 ? 17.224 -2.268 -11.463 1.00 91.56 103 SER A N 1
ATOM 888 C CA . SER A 1 103 ? 17.512 -3.483 -12.232 1.00 91.56 103 SER A CA 1
ATOM 889 C C . SER A 1 103 ? 16.522 -3.698 -13.384 1.00 91.56 103 SER A C 1
ATOM 891 O O . SER A 1 103 ? 16.927 -4.130 -14.463 1.00 91.56 103 SER A O 1
ATOM 893 N N . LEU A 1 104 ? 15.235 -3.403 -13.180 1.00 90.94 104 LEU A N 1
ATOM 894 C CA . LEU A 1 104 ? 14.212 -3.529 -14.221 1.00 90.94 104 LEU A CA 1
ATOM 895 C C . LEU A 1 104 ? 14.377 -2.487 -15.333 1.00 90.94 104 LEU A C 1
ATOM 897 O O . LEU A 1 104 ? 14.254 -2.856 -16.497 1.00 90.94 104 LEU A O 1
ATOM 901 N N . ARG A 1 105 ? 14.699 -1.231 -14.992 1.00 90.31 105 ARG A N 1
ATOM 902 C CA . ARG A 1 105 ? 14.995 -0.168 -15.968 1.00 90.31 105 ARG A CA 1
ATOM 903 C C . ARG A 1 105 ? 16.151 -0.580 -16.879 1.00 90.31 105 ARG A C 1
ATOM 905 O O . ARG A 1 105 ? 15.969 -0.641 -18.089 1.00 90.31 105 ARG A O 1
ATOM 912 N N . ARG A 1 106 ? 17.272 -1.027 -16.301 1.00 89.31 106 ARG A N 1
ATOM 913 C CA . ARG A 1 106 ? 18.432 -1.517 -17.068 1.00 89.31 106 ARG A CA 1
ATOM 914 C C . ARG A 1 106 ? 18.109 -2.708 -17.971 1.00 89.31 106 ARG A C 1
ATOM 916 O O . ARG A 1 106 ? 18.574 -2.771 -19.103 1.00 89.31 106 ARG A O 1
ATOM 923 N N . LYS A 1 107 ? 17.305 -3.667 -17.499 1.00 88.19 107 LYS A N 1
ATOM 924 C CA . LYS A 1 107 ? 16.869 -4.803 -18.335 1.00 88.19 107 LYS A CA 1
ATOM 925 C C . LYS A 1 107 ? 16.001 -4.357 -19.509 1.00 88.19 107 LYS A C 1
ATOM 927 O O . LYS A 1 107 ? 16.114 -4.935 -20.585 1.00 88.19 107 LYS A O 1
ATOM 932 N N . LEU A 1 108 ? 15.139 -3.365 -19.292 1.00 85.56 108 LEU A N 1
ATOM 933 C CA . LEU A 1 108 ? 14.304 -2.802 -20.346 1.00 85.56 108 LEU A CA 1
ATOM 934 C C . LEU A 1 108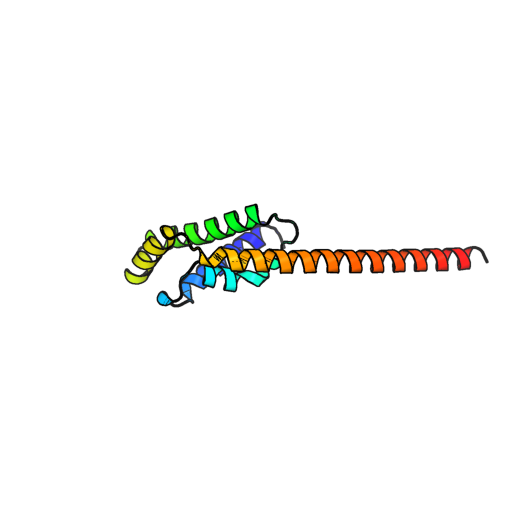 ? 15.162 -2.083 -21.390 1.00 85.56 108 LEU A C 1
ATOM 936 O O . LEU A 1 108 ? 14.981 -2.337 -22.570 1.00 85.56 108 LEU A O 1
ATOM 940 N N . GLU A 1 109 ? 16.138 -1.278 -20.967 1.00 84.38 109 GLU A N 1
ATOM 941 C CA . GLU A 1 109 ? 17.084 -0.602 -21.869 1.00 84.38 109 GLU A CA 1
ATOM 942 C C . GLU A 1 109 ? 17.874 -1.589 -22.736 1.00 84.38 109 GLU A C 1
ATOM 944 O O . GLU A 1 109 ? 17.947 -1.418 -23.949 1.00 84.38 109 GLU A O 1
ATOM 949 N N . VAL A 1 110 ? 18.419 -2.659 -22.141 1.00 83.38 110 VAL A N 1
ATOM 950 C CA . VAL A 1 110 ? 19.142 -3.700 -22.896 1.00 83.38 110 VAL A CA 1
ATOM 951 C C . VAL A 1 110 ? 18.234 -4.366 -23.925 1.00 83.38 110 VAL A C 1
ATOM 953 O O . VAL A 1 110 ? 18.659 -4.576 -25.059 1.00 83.38 110 VAL A O 1
ATOM 956 N N . LYS A 1 111 ? 16.990 -4.680 -23.545 1.00 80.94 111 LYS A N 1
ATOM 957 C CA . LYS A 1 111 ? 16.024 -5.278 -24.466 1.00 80.94 111 LYS A CA 1
ATOM 958 C C . LYS A 1 111 ? 15.699 -4.330 -25.622 1.00 80.94 111 LYS A C 1
ATOM 960 O O . LYS A 1 111 ? 15.813 -4.738 -26.768 1.00 80.94 111 LYS A O 1
ATOM 965 N N . THR A 1 112 ? 15.368 -3.073 -25.331 1.00 79.19 112 THR A N 1
ATOM 966 C CA . THR A 1 112 ? 15.072 -2.068 -26.361 1.00 79.19 112 THR A CA 1
ATOM 967 C C . THR A 1 112 ? 16.246 -1.892 -27.324 1.00 79.19 112 THR A C 1
ATOM 969 O O . THR A 1 112 ? 16.043 -1.816 -28.528 1.00 79.19 112 THR A O 1
ATOM 972 N N . ASN A 1 113 ? 17.482 -1.882 -26.816 1.00 71.25 113 ASN A N 1
ATOM 973 C CA . ASN A 1 113 ? 18.671 -1.786 -27.661 1.00 71.25 113 ASN A CA 1
ATOM 974 C C . ASN A 1 113 ? 18.862 -3.025 -28.549 1.00 71.25 113 ASN A C 1
ATOM 976 O O . ASN A 1 113 ? 19.254 -2.881 -29.700 1.00 71.25 113 ASN A O 1
ATOM 980 N N . MET A 1 114 ? 18.592 -4.233 -28.040 1.00 73.44 114 MET A N 1
ATOM 981 C CA . MET A 1 114 ? 18.638 -5.455 -28.853 1.00 73.44 114 MET A CA 1
ATOM 982 C C . MET A 1 114 ? 17.567 -5.462 -29.947 1.00 73.44 114 MET A C 1
ATOM 984 O O . MET A 1 114 ? 17.875 -5.831 -31.078 1.00 73.44 114 MET A O 1
ATOM 988 N N . ASP A 1 115 ? 16.348 -5.030 -29.620 1.00 70.44 115 ASP A N 1
ATOM 989 C CA . ASP A 1 115 ? 15.237 -4.954 -30.572 1.00 70.44 115 ASP A CA 1
ATOM 990 C C . ASP A 1 115 ? 15.569 -3.945 -31.699 1.00 70.44 115 ASP A C 1
ATOM 992 O O . ASP A 1 115 ? 15.458 -4.286 -32.874 1.00 70.44 115 ASP A O 1
ATOM 996 N N . LEU A 1 116 ? 16.121 -2.767 -31.364 1.00 71.31 116 LEU A N 1
ATOM 997 C CA . LEU A 1 116 ? 16.589 -1.769 -32.345 1.00 71.31 116 LEU A CA 1
ATOM 998 C C . LEU A 1 116 ? 17.723 -2.284 -33.246 1.00 71.31 116 LEU A C 1
ATOM 1000 O O . LEU A 1 116 ? 17.768 -1.973 -34.434 1.00 71.31 116 LEU A O 1
ATOM 1004 N N . VAL A 1 117 ? 18.668 -3.050 -32.691 1.00 70.94 117 VAL A N 1
ATOM 1005 C CA . VAL A 1 117 ? 19.751 -3.653 -33.485 1.00 70.94 117 VAL A CA 1
ATOM 1006 C C . VAL A 1 117 ? 19.188 -4.676 -34.473 1.00 70.94 117 VAL A C 1
ATOM 1008 O O . VAL A 1 117 ? 19.621 -4.680 -35.622 1.00 70.94 117 VAL A O 1
ATOM 1011 N N . CYS A 1 118 ? 18.212 -5.494 -34.060 1.00 68.81 118 CYS A N 1
ATOM 1012 C CA . CYS A 1 118 ? 17.561 -6.456 -34.954 1.00 68.81 118 CYS A CA 1
ATOM 1013 C C . CYS A 1 118 ? 16.819 -5.749 -36.098 1.00 68.81 118 CYS A C 1
ATOM 1015 O O . CYS A 1 118 ? 17.034 -6.101 -37.256 1.00 68.81 118 CYS A O 1
ATOM 1017 N N . GLU A 1 119 ? 16.026 -4.716 -35.794 1.00 65.75 119 GLU A N 1
ATOM 1018 C CA . GLU A 1 119 ? 15.309 -3.924 -36.808 1.00 65.75 119 GLU A CA 1
ATOM 1019 C C . GLU A 1 119 ? 16.272 -3.317 -37.843 1.00 65.75 119 GLU A C 1
ATOM 1021 O O . GLU A 1 119 ? 16.038 -3.422 -39.046 1.00 65.75 119 GLU A O 1
ATOM 1026 N N . ASN A 1 120 ? 17.403 -2.754 -37.403 1.00 65.75 120 ASN A N 1
ATOM 1027 C CA . ASN A 1 120 ? 18.400 -2.188 -38.317 1.00 65.75 120 ASN A CA 1
ATOM 1028 C C . ASN A 1 120 ? 19.052 -3.256 -39.210 1.00 65.75 120 ASN A C 1
ATOM 1030 O O . ASN A 1 120 ? 19.241 -3.018 -40.400 1.00 65.75 120 ASN A O 1
ATOM 1034 N N . THR A 1 121 ? 19.355 -4.444 -38.673 1.00 69.62 121 THR A N 1
ATOM 1035 C CA . THR A 1 121 ? 19.916 -5.538 -39.485 1.00 69.62 121 THR A CA 1
ATOM 1036 C C . THR A 1 121 ? 18.924 -6.104 -40.502 1.00 69.62 121 THR A C 1
ATOM 1038 O O . THR A 1 121 ? 19.336 -6.521 -41.583 1.00 69.62 121 THR A O 1
ATOM 1041 N N . GLU A 1 122 ? 17.625 -6.112 -40.190 1.00 66.06 122 GLU A N 1
ATOM 1042 C CA . GLU A 1 122 ? 16.582 -6.522 -41.136 1.00 66.06 122 GLU A CA 1
ATOM 1043 C C . GLU A 1 122 ? 16.438 -5.510 -42.280 1.00 66.06 122 GLU A C 1
ATOM 1045 O O . GLU A 1 122 ? 16.348 -5.913 -43.439 1.00 66.06 122 GLU A O 1
ATOM 1050 N N . ILE A 1 123 ? 16.491 -4.208 -41.977 1.00 69.25 123 ILE A N 1
ATOM 1051 C CA . ILE A 1 123 ? 16.457 -3.141 -42.989 1.00 69.25 123 ILE A CA 1
ATOM 1052 C C . ILE A 1 123 ? 17.686 -3.220 -43.909 1.00 69.25 123 ILE A C 1
ATOM 1054 O O . ILE A 1 123 ? 17.525 -3.243 -45.128 1.00 69.25 123 ILE A O 1
ATOM 1058 N N . GLU A 1 124 ? 18.897 -3.344 -43.352 1.00 66.75 124 GLU A N 1
ATOM 1059 C CA . GLU A 1 124 ? 20.132 -3.476 -44.144 1.00 66.75 124 GLU A CA 1
ATOM 1060 C C . GLU A 1 124 ? 20.108 -4.716 -45.057 1.00 6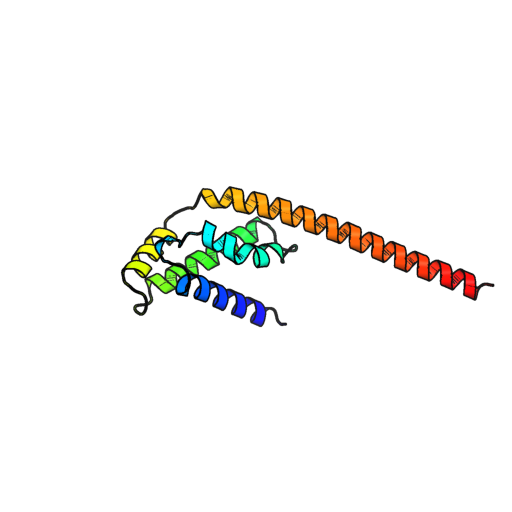6.75 124 GLU A C 1
ATOM 1062 O O . GLU A 1 124 ? 20.545 -4.659 -46.207 1.00 66.75 124 GLU A O 1
ATOM 1067 N N . ALA A 1 125 ? 19.566 -5.842 -44.580 1.00 69.06 125 ALA A N 1
ATOM 1068 C CA . ALA A 1 125 ? 19.449 -7.057 -45.384 1.00 69.06 125 ALA A CA 1
ATOM 1069 C C . ALA A 1 125 ? 18.463 -6.907 -46.560 1.00 69.06 125 ALA A C 1
ATOM 1071 O O . ALA A 1 125 ? 18.691 -7.485 -47.624 1.00 69.06 125 ALA A O 1
ATOM 1072 N N . ILE A 1 126 ? 17.386 -6.135 -46.387 1.00 69.88 126 ILE A N 1
ATOM 1073 C CA . ILE A 1 126 ? 16.403 -5.858 -47.445 1.00 69.88 126 ILE A CA 1
ATOM 1074 C C . ILE A 1 126 ? 16.999 -4.927 -48.507 1.00 69.88 126 ILE A C 1
ATOM 1076 O O . ILE A 1 126 ? 16.890 -5.223 -49.697 1.00 69.88 126 ILE A O 1
ATOM 1080 N N . GLU A 1 127 ? 17.698 -3.861 -48.105 1.00 67.00 127 GLU A N 1
ATOM 1081 C CA . GLU A 1 127 ? 18.326 -2.919 -49.046 1.00 67.00 127 GLU A CA 1
ATOM 1082 C C . GLU A 1 127 ? 19.368 -3.597 -49.956 1.00 67.00 127 GLU A C 1
ATOM 1084 O O . GLU A 1 127 ? 19.465 -3.281 -51.145 1.00 67.00 127 GLU A O 1
ATOM 1089 N N . ILE A 1 128 ? 20.114 -4.579 -49.437 1.00 69.69 128 ILE A N 1
ATOM 1090 C CA . ILE A 1 128 ? 21.080 -5.365 -50.225 1.00 69.69 128 ILE A CA 1
ATOM 1091 C C . ILE A 1 128 ? 20.380 -6.255 -51.267 1.00 69.69 128 ILE A C 1
ATOM 1093 O O . ILE A 1 128 ? 20.918 -6.462 -52.353 1.00 69.69 128 ILE A O 1
ATOM 1097 N N . LEU A 1 129 ? 19.191 -6.785 -50.966 1.00 60.38 129 LEU A N 1
ATOM 1098 C CA . LEU A 1 129 ? 18.433 -7.641 -51.887 1.00 60.38 129 LEU A CA 1
ATOM 1099 C C . LEU A 1 129 ? 17.699 -6.848 -52.978 1.00 60.38 129 LEU A C 1
ATOM 1101 O O . LEU A 1 129 ? 17.483 -7.384 -54.059 1.00 60.38 129 LEU A O 1
ATOM 1105 N N . GLU A 1 130 ? 17.320 -5.595 -52.716 1.00 61.56 130 GLU A N 1
ATOM 1106 C CA . GLU A 1 130 ? 16.652 -4.723 -53.698 1.00 61.56 130 GLU A CA 1
ATOM 1107 C C . GLU A 1 130 ? 17.628 -4.014 -54.653 1.00 61.56 130 GLU A C 1
ATOM 1109 O O . GLU A 1 130 ? 17.218 -3.517 -55.704 1.00 61.56 130 GLU A O 1
ATOM 1114 N N . THR A 1 131 ? 18.917 -3.963 -54.305 1.00 65.38 131 THR A N 1
ATOM 1115 C CA . THR A 1 131 ? 19.977 -3.338 -55.119 1.00 65.38 131 THR A CA 1
ATOM 1116 C C . THR A 1 131 ? 20.806 -4.328 -55.950 1.00 65.38 131 THR A C 1
ATOM 1118 O O . THR A 1 131 ? 21.689 -3.891 -56.695 1.00 65.38 131 THR A O 1
ATOM 1121 N N . ALA A 1 132 ? 20.514 -5.632 -55.860 1.00 51.38 132 ALA A N 1
ATOM 1122 C CA . ALA A 1 132 ? 21.136 -6.719 -56.628 1.00 51.38 132 ALA A CA 1
ATOM 1123 C C . ALA A 1 132 ? 20.280 -7.148 -57.833 1.00 51.38 132 ALA A C 1
ATOM 1125 O O . ALA A 1 132 ? 20.881 -7.442 -58.894 1.00 51.38 132 ALA A O 1
#

Foldseek 3Di:
DDPVVVVVVVLVVLLVCLVVDDLVQDALQSQCVVCLVVLLVCLPDDLVVSVVVSLCSLLVVLVCLLPDPVHDPSSNVSSVVRNPDDDPVCVVVSVVSVVSSVVVVVVVVVVVVVVVVVVVVVVVVVVVVVVD

Radius of gyration: 22.16 Å; chains: 1; bounding box: 41×20×75 Å

Secondary structure (DSSP, 8-state):
--HHHHHHHHHHHHHHHHHHS-TTT--HHHHHHHHHHHHHT-TTS-HHHHHHHHHHHHHHHHHHHHH-TTS-HHHHHHHHHHHH---TTHHHHHHHHHHHHHHHHHHHHHHHHHHHHHHHHHHHHHHHHH--

Sequence (132 aa):
MTELQRIQRIHKAIRDFFDETPVEEWSYIHFLKTFKPIIKSRLDITLRDEKATWKKRFVKQLEKIAEDDTYTEQQRNKAIRLKEKDSLSAELFWDNIEKEKESLRRKLEVKTNMDLVCENTEIEAIEILETA